Protein AF-A0A836P3R6-F1 (afdb_monomer)

Solvent-accessible surface area (backbone atoms only — not comparable to full-atom values): 9237 Å² total; per-residue (Å²): 129,71,65,69,57,52,53,52,53,51,51,50,54,54,51,53,57,54,53,62,74,71,56,96,73,58,71,66,57,51,50,52,52,52,49,52,54,50,52,51,53,52,52,53,51,48,37,54,50,40,65,70,27,71,60,44,49,52,49,54,59,50,56,73,76,44,75,75,57,73,67,40,57,53,40,52,69,70,26,78,85,38,62,73,52,42,49,52,32,48,53,54,45,30,53,51,27,46,52,51,26,52,52,42,52,58,49,48,57,71,73,42,57,72,70,59,32,54,50,52,56,50,53,52,54,53,47,50,54,50,48,57,59,62,28,53,61,88,53,47,65,73,36,66,71,68,34,52,51,53,27,49,50,36,50,32,34,52,37,30,42,50,25,55,57,57,68,74,106

InterPro domains:
  IPR009739 Lysozyme inhibitor LprI-like, N-terminal [PF07007] (85-166)

pLDDT: mean 90.0, std 14.26, range [51.44, 98.88]

Foldseek 3Di:
DPPVVVVVVVVVVVVVVVVVVVDPDDPVPVVVVVVVVVVVVVVVVLLVCLCPDPLVVVLVVLVPPFDFDPVLVVQCVPCPPVLVSNLVSLVVRQVVLLVLLVVLLVVCCVPDDPVVNVVSVVVVVVLVVVQQVSLQCPCSNVDDSVSVSSSSSSSSSSSRVNSVVSVVD

Structure (mmCIF, N/CA/C/O backbone):
data_AF-A0A836P3R6-F1
#
_entry.id   AF-A0A836P3R6-F1
#
loop_
_atom_site.group_PDB
_atom_site.id
_at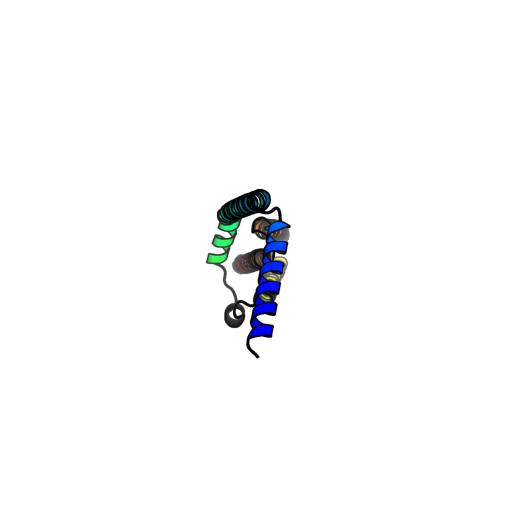om_site.type_symbol
_atom_site.label_atom_id
_atom_site.label_alt_id
_atom_site.label_comp_id
_atom_site.label_asym_id
_atom_site.label_entity_id
_atom_site.label_seq_id
_atom_site.pdbx_PDB_ins_code
_atom_site.Cartn_x
_atom_site.Cartn_y
_atom_site.Cartn_z
_atom_site.occupancy
_atom_site.B_iso_or_equiv
_atom_site.auth_seq_id
_atom_site.auth_comp_id
_atom_site.auth_asym_id
_atom_site.auth_atom_id
_atom_site.pdbx_PDB_model_num
ATOM 1 N N . MET A 1 1 ? 20.764 -22.823 -68.840 1.00 51.44 1 MET A N 1
ATOM 2 C CA . MET A 1 1 ? 20.201 -22.312 -67.565 1.00 51.44 1 MET A CA 1
ATOM 3 C C . MET A 1 1 ? 21.138 -21.372 -66.793 1.00 51.44 1 MET A C 1
ATOM 5 O O . MET A 1 1 ? 20.685 -20.808 -65.812 1.00 51.44 1 MET A O 1
ATOM 9 N N . SER A 1 2 ? 22.398 -21.162 -67.212 1.00 59.44 2 SER A N 1
ATOM 10 C CA . SER A 1 2 ? 23.389 -20.402 -66.422 1.00 59.44 2 SER A CA 1
ATOM 11 C C . SER A 1 2 ? 23.468 -18.895 -66.728 1.00 59.44 2 SER A C 1
ATOM 13 O O . SER A 1 2 ? 23.979 -18.141 -65.905 1.00 59.44 2 SER A O 1
ATOM 15 N N . GLU A 1 3 ? 22.994 -18.439 -67.891 1.00 52.34 3 GLU A N 1
ATOM 16 C CA . GLU A 1 3 ? 23.126 -17.029 -68.309 1.00 52.34 3 GLU A CA 1
ATOM 17 C C . GLU A 1 3 ? 22.025 -16.133 -67.720 1.00 52.34 3 GLU A C 1
ATOM 19 O O . GLU A 1 3 ? 22.311 -15.036 -67.250 1.00 52.34 3 GLU A O 1
ATOM 24 N N . ALA A 1 4 ? 20.787 -16.631 -67.624 1.00 54.81 4 ALA A N 1
ATOM 25 C CA . ALA A 1 4 ? 19.663 -15.884 -67.047 1.00 54.81 4 ALA A CA 1
ATOM 26 C C . ALA A 1 4 ? 19.839 -15.598 -65.541 1.00 54.81 4 ALA A C 1
ATOM 28 O O . ALA A 1 4 ? 19.433 -14.551 -65.046 1.00 54.81 4 ALA A 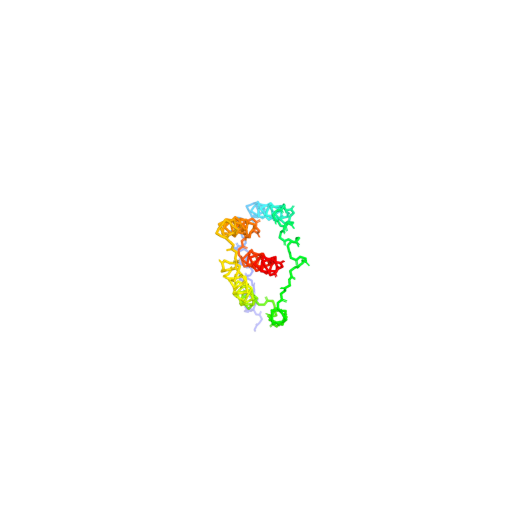O 1
ATOM 29 N N . THR A 1 5 ? 20.491 -16.500 -64.803 1.00 57.31 5 THR A N 1
ATOM 30 C CA . THR A 1 5 ? 20.782 -16.317 -63.372 1.00 57.31 5 THR A CA 1
ATOM 31 C C . THR A 1 5 ? 21.879 -15.281 -63.123 1.00 57.31 5 THR A C 1
ATOM 33 O O . THR A 1 5 ? 21.859 -14.597 -62.099 1.00 57.31 5 THR A O 1
ATOM 36 N N . ALA A 1 6 ? 22.824 -15.137 -64.058 1.00 61.12 6 ALA A N 1
ATOM 37 C CA . ALA A 1 6 ? 23.883 -14.135 -63.973 1.00 61.12 6 ALA A CA 1
ATOM 38 C C . ALA A 1 6 ? 23.345 -12.721 -64.252 1.00 61.12 6 ALA A C 1
ATOM 40 O O . ALA A 1 6 ? 23.726 -11.778 -63.558 1.00 61.12 6 ALA A O 1
ATOM 41 N N . ASP A 1 7 ? 22.418 -12.588 -65.205 1.00 64.69 7 ASP A N 1
ATOM 42 C CA . ASP A 1 7 ? 21.789 -11.311 -65.562 1.00 64.69 7 ASP A CA 1
ATOM 43 C C . ASP A 1 7 ? 20.892 -10.773 -64.432 1.00 64.69 7 ASP A C 1
ATOM 45 O O . ASP A 1 7 ? 21.013 -9.617 -64.025 1.00 64.69 7 ASP A O 1
ATOM 49 N N . ILE A 1 8 ? 20.100 -11.652 -63.803 1.00 62.56 8 ILE A N 1
ATOM 50 C CA . ILE A 1 8 ? 19.281 -11.303 -62.629 1.00 62.56 8 ILE A CA 1
ATOM 51 C C . ILE A 1 8 ? 20.166 -10.868 -61.450 1.00 62.56 8 ILE A C 1
ATOM 53 O O . ILE A 1 8 ? 19.899 -9.843 -60.827 1.00 62.56 8 ILE A O 1
ATOM 57 N N . SER A 1 9 ? 21.266 -11.581 -61.170 1.00 68.50 9 SER A N 1
ATOM 58 C CA . SER A 1 9 ? 22.187 -11.205 -60.082 1.00 68.50 9 SER A CA 1
ATOM 59 C C . SER A 1 9 ? 22.855 -9.847 -60.323 1.00 68.50 9 SER A C 1
ATOM 61 O O . SER A 1 9 ? 23.095 -9.092 -59.377 1.00 68.50 9 SER A O 1
ATOM 63 N N . ASN A 1 10 ? 23.150 -9.516 -61.580 1.00 70.50 10 ASN A N 1
ATOM 64 C CA . ASN A 1 10 ? 23.782 -8.252 -61.935 1.00 70.50 10 ASN A CA 1
ATOM 65 C C . ASN A 1 10 ? 22.779 -7.085 -61.900 1.00 70.50 10 ASN A C 1
ATOM 67 O O . ASN A 1 10 ? 23.119 -5.997 -61.433 1.00 70.50 10 ASN A O 1
ATOM 71 N N . GLN A 1 11 ? 21.526 -7.319 -62.307 1.00 70.00 11 GLN A N 1
ATOM 72 C CA . GLN A 1 11 ? 20.435 -6.354 -62.143 1.00 70.00 11 GLN A CA 1
ATOM 73 C C . GLN A 1 11 ? 20.124 -6.077 -60.671 1.00 70.00 11 GLN A C 1
ATOM 75 O O . GLN A 1 11 ? 20.011 -4.908 -60.303 1.00 70.00 11 GLN A O 1
ATOM 80 N N . SER A 1 12 ? 20.069 -7.104 -59.816 1.00 62.38 12 SER A N 1
ATOM 81 C CA . SER A 1 12 ? 19.864 -6.928 -58.371 1.00 62.38 12 SER A CA 1
ATOM 82 C C . SER A 1 12 ? 20.971 -6.087 -57.735 1.00 62.38 12 SER A C 1
ATOM 84 O O . SER A 1 12 ? 20.669 -5.106 -57.065 1.00 62.38 12 SER A O 1
ATOM 86 N N . ARG A 1 13 ? 22.249 -6.361 -58.040 1.00 68.69 13 ARG A N 1
ATOM 87 C CA . ARG A 1 13 ? 23.370 -5.545 -57.528 1.00 68.69 13 ARG A CA 1
ATOM 88 C C . ARG A 1 13 ? 23.350 -4.107 -58.036 1.00 68.69 13 ARG A C 1
ATOM 90 O O . ARG A 1 13 ? 23.813 -3.198 -57.351 1.00 68.69 13 ARG A O 1
ATOM 97 N N . LYS A 1 14 ? 22.864 -3.886 -59.259 1.00 71.81 14 LYS A N 1
ATOM 98 C CA . LYS A 1 14 ? 22.744 -2.546 -59.844 1.00 71.81 14 LYS A CA 1
ATOM 99 C C . LYS A 1 14 ? 21.605 -1.754 -59.196 1.00 71.81 14 LYS A C 1
ATOM 101 O O . LYS A 1 14 ? 21.766 -0.557 -58.981 1.00 71.81 14 LYS A O 1
ATOM 106 N N . LEU A 1 15 ? 20.508 -2.430 -58.850 1.00 55.72 15 LEU A N 1
ATOM 107 C CA . LEU A 1 15 ? 19.398 -1.870 -58.080 1.00 55.72 15 LEU A CA 1
ATOM 108 C C . LEU A 1 15 ? 19.830 -1.537 -56.645 1.00 55.72 15 LEU A C 1
ATOM 110 O O . LEU A 1 15 ? 19.654 -0.396 -56.234 1.00 55.72 15 LEU A O 1
ATOM 114 N N . GLU A 1 16 ? 20.494 -2.451 -55.935 1.00 57.09 16 GLU A N 1
ATOM 115 C CA . GLU A 1 16 ? 21.027 -2.210 -54.579 1.00 57.09 16 GLU A CA 1
ATOM 116 C C . GLU A 1 16 ? 21.970 -0.995 -54.545 1.00 57.09 16 GLU A C 1
ATOM 118 O O . GLU A 1 16 ? 21.754 -0.058 -53.781 1.00 57.09 16 GLU A O 1
ATOM 123 N N . ARG A 1 17 ? 22.926 -0.915 -55.483 1.00 60.88 17 ARG A N 1
ATOM 124 C CA . ARG A 1 17 ? 23.841 0.239 -55.597 1.00 60.88 17 ARG A CA 1
ATOM 125 C C . ARG A 1 17 ? 23.143 1.561 -55.920 1.00 60.88 17 ARG A C 1
ATOM 127 O O . ARG A 1 17 ? 23.665 2.618 -55.577 1.00 60.88 17 ARG A O 1
ATOM 134 N N . SER A 1 18 ? 22.002 1.524 -56.608 1.00 59.59 18 SER A N 1
ATOM 135 C CA . SER A 1 18 ? 21.218 2.729 -56.911 1.00 59.59 18 SER A CA 1
ATOM 136 C C . SER A 1 18 ? 20.380 3.208 -55.724 1.00 59.59 18 SER A C 1
ATOM 138 O O . SER A 1 18 ? 20.139 4.406 -55.602 1.00 59.59 18 SER A O 1
ATOM 140 N N . VAL A 1 19 ? 19.988 2.290 -54.835 1.00 58.22 19 VAL A N 1
ATOM 141 C CA . VAL A 1 19 ? 19.270 2.597 -53.593 1.00 58.22 19 VAL A CA 1
ATOM 142 C C . VAL A 1 19 ? 20.230 3.202 -52.566 1.00 58.22 19 VAL A C 1
ATOM 144 O O . VAL A 1 19 ? 19.916 4.245 -52.001 1.00 58.22 19 VAL A O 1
ATOM 147 N N . ASP A 1 20 ? 21.435 2.644 -52.413 1.00 55.31 20 ASP A N 1
ATOM 148 C CA . ASP A 1 20 ? 22.454 3.167 -51.486 1.00 55.31 20 ASP A CA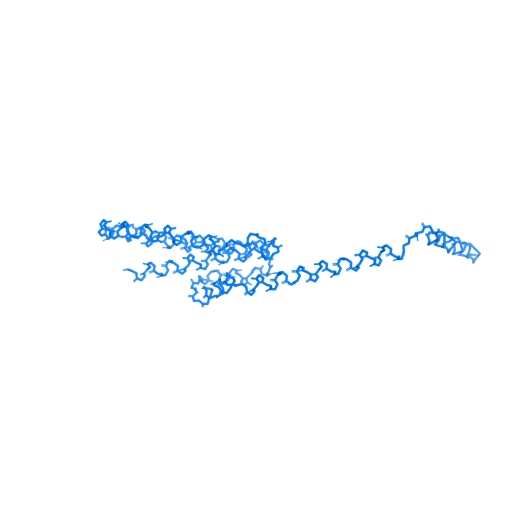 1
ATOM 149 C C . ASP A 1 20 ? 22.948 4.575 -51.865 1.00 55.31 20 ASP A C 1
ATOM 151 O O . ASP A 1 20 ? 23.236 5.398 -50.999 1.00 55.31 20 ASP A O 1
ATOM 155 N N . ALA A 1 21 ? 23.002 4.894 -53.162 1.00 55.78 21 ALA A N 1
ATOM 156 C CA . ALA A 1 21 ? 23.409 6.214 -53.649 1.00 55.78 21 ALA A CA 1
ATOM 157 C C . ALA A 1 21 ? 22.333 7.307 -53.469 1.00 55.78 21 ALA A C 1
ATOM 159 O O . ALA A 1 21 ? 22.644 8.492 -53.589 1.00 55.78 21 ALA A O 1
ATOM 160 N N . ALA A 1 22 ? 21.078 6.931 -53.193 1.00 55.97 22 ALA A N 1
ATOM 161 C CA . ALA A 1 22 ? 19.947 7.851 -53.039 1.00 55.97 22 ALA A CA 1
ATOM 162 C C . ALA A 1 22 ? 19.614 8.183 -51.570 1.00 55.97 22 ALA A C 1
ATOM 164 O O . ALA A 1 22 ? 18.701 8.969 -51.312 1.00 55.97 22 ALA A O 1
ATOM 165 N N . VAL A 1 23 ? 20.340 7.603 -50.608 1.00 53.28 23 VAL A N 1
ATOM 166 C CA . VAL A 1 23 ? 20.083 7.745 -49.170 1.00 53.28 23 VAL A CA 1
ATOM 167 C C . VAL A 1 23 ? 21.162 8.640 -48.538 1.00 53.28 23 VAL A C 1
ATOM 169 O O . VAL A 1 23 ? 22.257 8.169 -48.238 1.00 53.28 23 VAL A O 1
ATOM 172 N N . PRO A 1 24 ? 20.900 9.940 -48.300 1.00 57.94 24 PRO A N 1
ATOM 173 C CA . PRO A 1 24 ? 21.825 10.780 -47.547 1.00 57.94 24 PRO A CA 1
ATOM 174 C C . PRO A 1 24 ? 21.666 10.474 -46.051 1.00 57.94 24 PRO A C 1
ATOM 176 O O . PRO A 1 24 ? 20.811 11.062 -45.393 1.00 57.94 24 PRO A O 1
ATOM 179 N N . GLN A 1 25 ? 22.412 9.506 -45.508 1.00 60.50 25 GLN A N 1
ATOM 180 C CA . GLN A 1 25 ? 22.264 9.078 -44.105 1.00 60.50 25 GLN A CA 1
ATOM 181 C C . GLN A 1 25 ? 23.592 8.631 -43.480 1.00 60.50 25 GLN A C 1
ATOM 183 O O . GLN A 1 25 ? 23.895 7.442 -43.438 1.00 60.50 25 GLN A O 1
ATOM 188 N N . THR A 1 26 ? 24.353 9.565 -42.915 1.00 53.66 26 THR A N 1
ATOM 189 C CA . THR A 1 26 ? 25.390 9.233 -41.919 1.00 53.66 26 THR A CA 1
ATOM 190 C C . THR A 1 26 ? 25.385 10.246 -40.775 1.00 53.66 26 THR A C 1
ATOM 192 O O . THR A 1 26 ? 25.116 9.864 -39.642 1.00 53.66 26 THR A O 1
ATOM 195 N N . GLU A 1 27 ? 25.508 11.546 -41.051 1.00 54.34 27 GLU A N 1
ATOM 196 C CA . GLU A 1 27 ? 25.585 12.571 -39.989 1.00 54.34 27 GLU A CA 1
ATOM 197 C C . GLU A 1 27 ? 24.269 12.763 -39.207 1.00 54.34 27 GLU A C 1
ATOM 199 O O . GLU A 1 27 ? 24.271 12.829 -37.977 1.00 54.34 27 GLU A O 1
ATOM 204 N N . ASN A 1 28 ? 23.121 12.789 -39.898 1.00 62.41 28 ASN A N 1
ATOM 205 C CA . ASN A 1 28 ? 21.812 12.962 -39.249 1.00 62.41 28 ASN A CA 1
ATOM 206 C C . ASN A 1 28 ? 21.422 11.751 -38.388 1.00 62.41 28 ASN A C 1
ATOM 208 O O . ASN A 1 28 ? 20.836 11.910 -37.320 1.00 62.41 28 ASN A O 1
ATOM 212 N N . ASN A 1 29 ? 21.761 10.539 -38.830 1.00 62.06 29 ASN A N 1
ATOM 213 C CA . ASN A 1 29 ? 21.378 9.311 -38.138 1.00 62.06 29 ASN A CA 1
ATOM 214 C C . ASN A 1 29 ? 22.271 9.057 -36.906 1.00 62.06 29 ASN A C 1
ATOM 216 O O . ASN A 1 29 ? 21.788 8.621 -35.859 1.00 62.06 29 ASN A O 1
ATOM 220 N N . GLU A 1 30 ? 23.561 9.409 -36.987 1.00 75.88 30 GLU A N 1
ATOM 221 C CA . GLU A 1 30 ? 24.470 9.414 -35.834 1.00 75.88 30 GLU A CA 1
ATOM 222 C C . GLU A 1 30 ? 24.063 10.458 -34.790 1.00 75.88 30 GLU A C 1
ATOM 224 O O . GLU A 1 30 ? 24.006 10.138 -33.602 1.00 75.88 30 GLU A O 1
ATOM 229 N N . SER A 1 31 ? 23.702 11.674 -35.217 1.00 77.12 31 SER A N 1
ATOM 230 C CA . SER A 1 31 ? 23.210 12.731 -34.323 1.00 77.12 31 SER A CA 1
ATOM 231 C C . SER A 1 31 ? 21.925 12.322 -33.591 1.00 77.12 31 SER A C 1
ATOM 233 O O . SER A 1 31 ? 21.854 12.438 -32.366 1.00 77.12 31 SER A O 1
ATOM 235 N N . ILE A 1 32 ? 20.950 11.746 -34.305 1.00 82.88 32 ILE A N 1
ATOM 236 C CA . ILE A 1 32 ? 19.711 11.218 -33.708 1.00 82.88 32 ILE A CA 1
ATOM 237 C C . ILE A 1 32 ? 20.020 10.098 -32.708 1.00 82.88 32 ILE A C 1
ATOM 239 O O . ILE A 1 32 ? 19.485 10.089 -31.601 1.00 82.88 32 ILE A O 1
ATOM 243 N N . THR A 1 33 ? 20.923 9.179 -33.056 1.00 89.94 33 THR A N 1
ATOM 244 C CA . THR A 1 33 ? 21.314 8.074 -32.169 1.00 89.94 33 THR A CA 1
ATOM 245 C C . THR A 1 33 ? 22.015 8.581 -30.903 1.00 89.94 33 THR A C 1
ATOM 247 O O . THR A 1 33 ? 21.806 8.045 -29.812 1.00 89.94 33 THR A O 1
ATOM 250 N N . LEU A 1 34 ? 22.857 9.611 -31.015 1.00 92.38 34 LEU A N 1
ATOM 251 C CA . LEU A 1 34 ? 23.525 10.236 -29.870 1.00 92.38 34 LEU A CA 1
ATOM 252 C C . LEU A 1 34 ? 22.523 10.915 -28.934 1.00 92.38 34 LEU A C 1
ATOM 254 O O . LEU A 1 34 ? 22.637 10.765 -27.715 1.00 92.38 34 LEU A O 1
ATOM 258 N N . GLU A 1 35 ? 21.531 11.599 -29.496 1.00 91.44 35 GLU A N 1
ATOM 259 C CA . GLU A 1 35 ? 20.479 12.262 -28.730 1.00 91.44 35 GLU A CA 1
ATOM 260 C C . GLU A 1 35 ? 19.564 11.257 -28.024 1.00 91.44 35 GLU A C 1
ATOM 262 O O . GLU A 1 35 ? 19.321 11.377 -26.826 1.00 91.44 35 GLU A O 1
ATOM 267 N N . GLN A 1 36 ? 19.149 10.188 -28.707 1.00 94.06 36 GLN A N 1
ATOM 268 C CA . GLN A 1 36 ? 18.395 9.092 -28.088 1.00 94.06 36 GLN A CA 1
ATOM 269 C C . GLN A 1 36 ? 19.155 8.470 -26.913 1.00 94.06 36 GLN A C 1
ATOM 271 O O . GLN A 1 36 ? 18.591 8.261 -25.840 1.00 94.06 36 GLN A O 1
ATOM 276 N N . LYS A 1 37 ? 20.462 8.228 -27.076 1.00 94.81 37 LYS A N 1
ATOM 277 C CA . LYS A 1 37 ? 21.318 7.733 -25.989 1.00 94.81 37 LYS A CA 1
ATOM 278 C C . LYS A 1 37 ? 21.416 8.726 -24.830 1.00 94.81 37 LYS A C 1
ATOM 280 O O . LYS A 1 37 ? 21.563 8.301 -23.688 1.00 94.81 37 LYS A O 1
ATOM 285 N N . ARG A 1 38 ? 21.400 10.034 -25.105 1.00 95.94 38 ARG A N 1
ATOM 286 C CA . ARG A 1 38 ? 21.406 11.080 -24.073 1.00 95.94 38 ARG A CA 1
ATOM 287 C C . ARG A 1 38 ? 20.105 11.055 -23.275 1.00 95.94 38 ARG A C 1
ATOM 289 O O . ARG A 1 38 ? 20.178 11.008 -22.053 1.00 95.94 38 ARG A O 1
ATOM 296 N N . ILE A 1 39 ? 18.966 11.013 -23.961 1.00 94.25 39 ILE A N 1
ATOM 297 C CA . ILE A 1 39 ? 17.635 10.938 -23.346 1.00 94.25 39 ILE A CA 1
ATOM 298 C C . ILE A 1 39 ? 17.504 9.677 -22.489 1.00 94.25 39 ILE A C 1
ATOM 300 O O . ILE A 1 39 ? 17.064 9.774 -21.351 1.00 94.25 39 ILE A O 1
ATOM 304 N N . ALA A 1 40 ? 17.945 8.518 -22.988 1.00 92.56 40 ALA A N 1
ATOM 305 C CA . ALA A 1 40 ? 17.911 7.273 -22.220 1.00 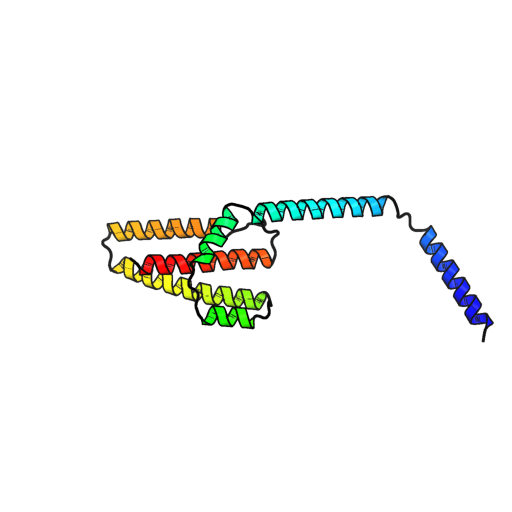92.56 40 ALA A CA 1
ATOM 306 C C . ALA A 1 40 ? 18.696 7.392 -20.901 1.00 92.56 40 ALA A C 1
ATOM 308 O O . ALA A 1 40 ? 18.165 7.090 -19.840 1.00 92.56 40 ALA A O 1
ATOM 309 N N . ARG A 1 41 ? 19.924 7.935 -20.940 1.00 95.50 41 ARG A N 1
ATOM 310 C CA . ARG A 1 41 ? 20.723 8.157 -19.719 1.00 95.50 41 ARG A CA 1
ATOM 311 C C . ARG A 1 41 ? 20.071 9.137 -18.747 1.00 95.50 41 ARG A C 1
ATOM 313 O O . ARG A 1 41 ? 20.207 8.976 -17.541 1.00 95.50 41 ARG A O 1
ATOM 320 N N . GLU A 1 42 ? 19.426 10.177 -19.264 1.00 95.06 42 GLU A N 1
ATOM 321 C CA . GLU A 1 42 ? 18.718 11.161 -18.442 1.00 95.06 42 GLU A CA 1
ATOM 322 C C . GLU A 1 42 ? 17.500 10.527 -17.758 1.00 95.06 42 GLU A C 1
ATOM 324 O O . GLU A 1 42 ? 17.306 10.714 -16.560 1.00 95.06 42 GLU A O 1
ATOM 329 N N . GLN A 1 43 ? 16.736 9.706 -18.482 1.00 90.81 43 GLN A N 1
ATOM 330 C CA . GLN A 1 43 ? 15.630 8.929 -17.918 1.00 90.81 43 GLN A CA 1
ATOM 331 C C . GLN A 1 43 ? 16.111 7.944 -16.846 1.00 90.81 43 GLN A C 1
ATOM 333 O O . GLN A 1 43 ? 15.521 7.907 -15.769 1.00 90.81 43 GLN A O 1
ATOM 338 N N . ASP A 1 44 ? 17.208 7.220 -17.091 1.00 91.56 44 ASP A N 1
ATOM 339 C CA . ASP A 1 44 ? 17.802 6.307 -16.105 1.00 91.56 44 ASP A CA 1
ATOM 340 C C . ASP A 1 44 ? 18.202 7.051 -14.819 1.00 91.56 44 ASP A C 1
ATOM 342 O O . ASP A 1 44 ? 17.931 6.590 -13.712 1.00 91.56 44 ASP A O 1
ATOM 346 N N . GLN A 1 45 ? 18.812 8.235 -14.946 1.00 95.12 45 GLN A N 1
ATOM 347 C CA . GLN A 1 45 ? 19.194 9.059 -13.794 1.00 95.12 45 GLN A CA 1
ATOM 348 C C . GLN A 1 45 ? 17.985 9.566 -13.005 1.00 95.12 45 GLN A C 1
ATOM 350 O O . GLN A 1 45 ? 18.031 9.585 -11.775 1.00 95.12 45 GLN A O 1
ATOM 355 N N . LEU A 1 46 ? 16.920 9.985 -13.691 1.00 92.62 46 LEU A N 1
ATOM 356 C CA . LEU A 1 46 ? 15.686 10.436 -13.048 1.00 92.62 46 LEU A CA 1
ATOM 357 C C . LEU A 1 46 ? 14.995 9.294 -12.299 1.00 92.62 46 LEU A C 1
ATOM 359 O O . LEU A 1 46 ? 14.570 9.486 -11.160 1.00 92.62 46 LEU A O 1
ATOM 363 N N . LEU A 1 47 ? 14.933 8.105 -12.902 1.00 92.44 47 LEU A N 1
ATOM 364 C CA . LEU A 1 47 ? 14.367 6.926 -12.255 1.00 92.44 47 LEU A CA 1
ATOM 365 C C . LEU A 1 47 ? 15.178 6.532 -11.017 1.00 92.44 47 LEU A C 1
ATOM 367 O O . LEU A 1 47 ? 14.601 6.316 -9.956 1.00 92.44 47 LEU A O 1
ATOM 371 N N . GLU A 1 48 ? 16.508 6.507 -11.112 1.00 94.31 48 GLU A N 1
ATOM 372 C CA . GLU A 1 48 ? 17.375 6.201 -9.969 1.00 94.31 48 GLU A CA 1
ATOM 373 C C . GLU A 1 48 ? 17.178 7.208 -8.825 1.00 94.31 48 GLU A C 1
ATOM 375 O O . GLU A 1 48 ? 17.097 6.830 -7.657 1.00 94.31 48 GLU A O 1
ATOM 380 N N . GLN A 1 49 ? 17.038 8.499 -9.133 1.00 95.06 49 GLN A N 1
ATOM 381 C CA . GLN A 1 49 ? 16.720 9.513 -8.122 1.00 95.06 49 GLN A CA 1
ATOM 382 C C . GLN A 1 49 ? 15.356 9.265 -7.467 1.00 95.06 49 GLN A C 1
ATOM 384 O O . GLN A 1 49 ? 15.231 9.407 -6.250 1.00 95.06 49 GLN A O 1
ATOM 389 N N . ALA A 1 50 ? 14.344 8.873 -8.245 1.00 93.88 50 ALA A N 1
ATOM 390 C CA . ALA A 1 50 ? 13.018 8.565 -7.722 1.00 93.88 50 ALA A CA 1
ATOM 391 C C . ALA A 1 50 ? 13.025 7.319 -6.824 1.00 93.88 50 ALA A C 1
ATOM 393 O O . ALA A 1 50 ? 12.443 7.353 -5.737 1.00 93.88 50 ALA A O 1
ATOM 394 N N . LEU A 1 51 ? 13.730 6.256 -7.223 1.00 94.06 51 LEU A N 1
ATOM 395 C CA . LEU A 1 51 ? 13.891 5.025 -6.439 1.00 94.06 51 LEU A CA 1
ATOM 396 C C . LEU A 1 51 ? 14.618 5.263 -5.107 1.00 94.06 51 LEU A C 1
ATOM 398 O O . LEU A 1 51 ? 14.314 4.601 -4.118 1.00 94.06 51 LEU A O 1
ATOM 402 N N . ASN A 1 52 ? 15.521 6.244 -5.060 1.00 95.81 52 ASN A N 1
ATOM 403 C CA . ASN A 1 52 ? 16.248 6.644 -3.852 1.00 95.81 52 ASN A CA 1
ATOM 404 C C . ASN A 1 52 ? 15.574 7.794 -3.074 1.00 95.81 52 ASN A C 1
ATOM 406 O O . ASN A 1 52 ? 16.187 8.372 -2.176 1.00 95.81 52 ASN A O 1
ATOM 410 N N . SER A 1 53 ? 14.338 8.166 -3.418 1.00 95.88 53 SER A N 1
ATOM 411 C CA . SER A 1 53 ? 13.617 9.245 -2.737 1.00 95.88 53 SER A CA 1
ATOM 412 C C . SER A 1 53 ? 13.117 8.836 -1.347 1.00 95.88 53 SER A C 1
ATOM 414 O O . SER A 1 53 ? 12.801 7.671 -1.097 1.00 95.88 53 SER A O 1
ATOM 416 N N . ASP A 1 54 ? 12.924 9.824 -0.467 1.00 96.88 54 ASP A N 1
ATOM 417 C CA . ASP A 1 54 ? 12.301 9.622 0.850 1.00 96.88 54 ASP A CA 1
ATOM 418 C C . ASP A 1 54 ? 10.928 8.937 0.741 1.00 96.88 54 ASP A C 1
ATOM 420 O O . ASP A 1 54 ? 10.557 8.129 1.591 1.00 96.88 54 ASP A O 1
ATOM 424 N N . GLN A 1 55 ? 10.173 9.238 -0.322 1.00 96.12 55 GLN A N 1
ATOM 425 C CA . GLN A 1 55 ? 8.874 8.625 -0.587 1.00 96.12 55 GLN A CA 1
ATOM 426 C C . GLN A 1 55 ? 9.013 7.112 -0.807 1.00 96.12 55 GLN A C 1
ATOM 428 O O . GLN A 1 55 ? 8.298 6.339 -0.169 1.00 96.12 55 GLN A O 1
ATOM 433 N N . GLN A 1 56 ? 9.951 6.677 -1.655 1.00 96.00 56 GLN A N 1
ATOM 434 C CA . GLN A 1 56 ? 10.195 5.250 -1.901 1.00 96.00 56 GLN A CA 1
ATOM 435 C C . GLN A 1 56 ? 10.797 4.547 -0.685 1.00 96.00 56 GLN A C 1
ATOM 437 O O . GLN A 1 56 ? 10.403 3.425 -0.364 1.00 96.00 56 GLN A O 1
ATOM 442 N N . GLN A 1 57 ? 11.665 5.224 0.069 1.00 96.56 57 GLN A N 1
ATOM 443 C CA . GLN A 1 57 ? 12.159 4.689 1.335 1.00 96.56 57 GLN A CA 1
ATOM 444 C C . GLN A 1 57 ? 11.009 4.429 2.322 1.00 96.56 57 GLN A C 1
ATOM 446 O O . GLN A 1 57 ? 10.928 3.343 2.896 1.00 96.56 57 GLN A O 1
ATOM 451 N N . GLN A 1 58 ? 10.082 5.378 2.479 1.00 96.94 58 GLN A N 1
ATOM 452 C CA . GLN A 1 58 ? 8.913 5.212 3.348 1.00 96.94 58 GLN A CA 1
ATOM 453 C C . GLN A 1 58 ? 7.996 4.071 2.889 1.00 96.94 58 GLN A C 1
ATOM 455 O O . GLN A 1 58 ? 7.504 3.316 3.730 1.00 96.94 58 GLN A O 1
ATOM 460 N N . ARG A 1 59 ? 7.787 3.905 1.575 1.00 97.31 59 ARG A N 1
ATOM 461 C CA . ARG A 1 59 ? 7.043 2.760 1.014 1.00 97.31 59 ARG A CA 1
ATOM 462 C C . ARG A 1 59 ? 7.719 1.430 1.349 1.00 97.31 59 ARG A C 1
ATOM 464 O O . ARG A 1 59 ? 7.056 0.502 1.814 1.00 97.31 59 ARG A O 1
ATOM 471 N N . GLY A 1 60 ? 9.039 1.356 1.183 1.00 96.19 60 GLY A N 1
ATOM 472 C CA . GLY A 1 60 ? 9.829 0.174 1.521 1.00 96.19 60 GLY A CA 1
ATOM 473 C C . GLY A 1 60 ? 9.805 -0.151 3.016 1.00 96.19 60 GLY A C 1
ATOM 474 O O . GLY A 1 60 ? 9.663 -1.313 3.394 1.00 96.19 60 GLY A O 1
ATOM 475 N N . ASP A 1 61 ? 9.895 0.858 3.882 1.00 95.50 61 ASP A N 1
ATOM 476 C CA . ASP A 1 61 ? 9.799 0.680 5.334 1.00 95.50 61 ASP A CA 1
ATOM 477 C C . ASP A 1 61 ? 8.412 0.192 5.758 1.00 95.50 61 ASP A C 1
ATOM 479 O O . ASP A 1 61 ? 8.301 -0.733 6.565 1.00 95.50 61 ASP A O 1
ATOM 483 N N . LEU A 1 62 ? 7.355 0.741 5.158 1.00 95.12 62 LEU A N 1
ATOM 484 C CA . LEU A 1 62 ? 5.988 0.276 5.359 1.00 95.12 62 LEU A CA 1
ATOM 485 C C . LEU A 1 62 ? 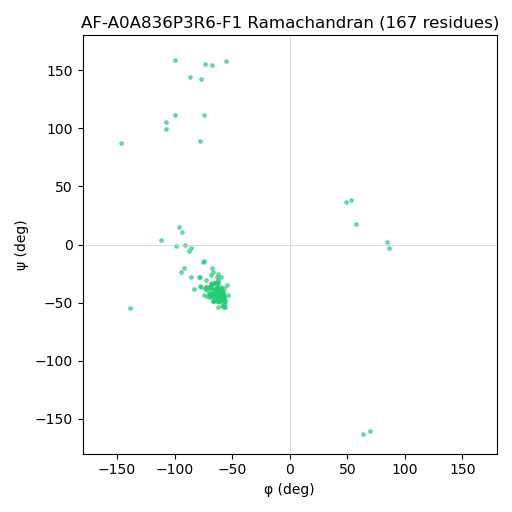5.831 -1.204 4.971 1.00 95.12 62 LEU A C 1
ATOM 487 O O . LEU A 1 62 ? 5.218 -1.966 5.716 1.00 95.12 62 LEU A O 1
ATOM 491 N N . ALA A 1 63 ? 6.418 -1.629 3.851 1.00 95.50 63 ALA A N 1
ATOM 492 C CA . ALA A 1 63 ? 6.312 -2.997 3.341 1.00 95.50 63 ALA A CA 1
ATOM 493 C C . ALA A 1 63 ? 7.000 -4.067 4.219 1.00 95.50 63 ALA A C 1
ATOM 495 O O . ALA A 1 63 ? 6.659 -5.245 4.117 1.00 95.50 63 ALA A O 1
ATOM 496 N N . LYS A 1 64 ? 7.946 -3.702 5.096 1.00 93.69 64 LYS A N 1
ATOM 497 C CA . LYS A 1 64 ? 8.693 -4.673 5.928 1.00 93.69 64 LYS A CA 1
ATOM 498 C C . LYS A 1 64 ? 7.836 -5.357 6.993 1.00 93.69 64 LYS A C 1
ATOM 500 O O . LYS A 1 64 ? 8.053 -6.527 7.294 1.00 93.69 64 LYS A O 1
ATOM 505 N N . ASP A 1 65 ? 6.868 -4.633 7.551 1.00 85.62 65 ASP A N 1
ATOM 506 C CA . ASP A 1 65 ? 6.130 -5.060 8.747 1.00 85.62 65 ASP A CA 1
ATOM 507 C C . ASP A 1 65 ? 4.657 -5.400 8.476 1.00 85.62 65 ASP A C 1
ATOM 509 O O . ASP A 1 65 ? 3.897 -5.670 9.414 1.00 85.62 65 ASP A O 1
ATOM 513 N N . VAL A 1 66 ? 4.215 -5.354 7.218 1.00 94.31 66 VAL A N 1
ATOM 514 C CA . VAL A 1 66 ? 2.814 -5.617 6.870 1.00 94.31 66 VAL A CA 1
ATOM 515 C C . VAL A 1 66 ? 2.494 -7.101 6.890 1.00 94.31 66 VAL A C 1
ATOM 517 O O . VAL A 1 66 ? 3.270 -7.959 6.474 1.00 94.31 66 VAL A O 1
ATOM 520 N N . LYS A 1 67 ? 1.288 -7.406 7.365 1.00 92.81 67 LYS A N 1
ATOM 521 C CA . LYS A 1 67 ? 0.752 -8.764 7.398 1.00 92.81 67 LYS A CA 1
ATOM 522 C C . LYS A 1 67 ? -0.332 -8.884 6.346 1.00 92.81 67 LYS A C 1
ATOM 524 O O . LYS A 1 67 ? -1.438 -8.371 6.522 1.00 92.81 67 LYS A O 1
ATOM 529 N N . LEU A 1 68 ? -0.000 -9.564 5.260 1.00 97.56 68 LEU A N 1
ATOM 530 C CA . LEU A 1 68 ? -0.933 -9.876 4.185 1.00 97.56 68 LEU A CA 1
ATOM 531 C C . LEU A 1 68 ? -1.446 -11.309 4.329 1.00 97.56 68 LEU A C 1
ATOM 533 O O . LEU A 1 68 ? -0.853 -12.138 5.028 1.00 97.56 68 LEU A O 1
ATOM 537 N N . SER A 1 69 ? -2.589 -11.592 3.719 1.00 97.94 69 SER A N 1
ATOM 538 C CA . SER A 1 69 ? -3.234 -12.895 3.818 1.00 97.94 69 SER A CA 1
ATOM 539 C C . SER A 1 69 ? -2.422 -13.996 3.122 1.00 97.94 69 SER A C 1
ATOM 541 O O . SER A 1 69 ? -1.687 -13.770 2.159 1.00 97.94 69 SER A O 1
ATOM 543 N N . ALA A 1 70 ? -2.601 -15.241 3.572 1.00 98.00 70 ALA A N 1
ATOM 544 C CA . ALA A 1 70 ? -2.030 -16.3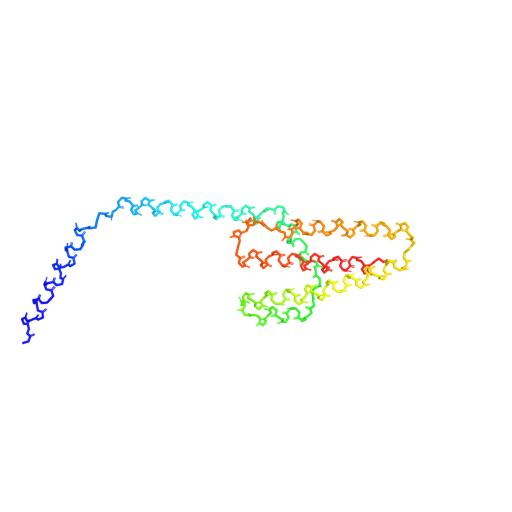96 2.879 1.00 98.00 70 ALA A CA 1
ATOM 545 C C . ALA A 1 70 ? -2.601 -16.555 1.454 1.00 98.00 70 ALA A C 1
ATOM 547 O O . ALA A 1 70 ? -1.890 -16.991 0.549 1.00 98.00 70 ALA A O 1
ATOM 548 N N . SER A 1 71 ? -3.866 -16.170 1.240 1.00 97.81 71 SER A N 1
ATOM 549 C CA . SER A 1 71 ? -4.497 -16.149 -0.084 1.00 97.81 71 SER A CA 1
ATOM 550 C C . SER A 1 71 ? -3.819 -15.168 -1.035 1.00 97.81 71 SER A C 1
ATOM 552 O O . SER A 1 71 ? -3.613 -15.514 -2.194 1.00 97.81 71 SER A O 1
ATOM 554 N N . TYR A 1 72 ? -3.406 -13.994 -0.551 1.00 98.38 72 TYR A N 1
ATOM 555 C CA . TYR A 1 72 ? -2.646 -13.037 -1.350 1.00 98.38 72 TYR A CA 1
ATOM 556 C C . TYR A 1 72 ? -1.296 -13.611 -1.783 1.00 98.38 72 TYR A C 1
ATOM 558 O O . TYR A 1 72 ? -0.985 -13.620 -2.973 1.00 98.38 72 TYR A O 1
ATOM 566 N N . ALA A 1 73 ? -0.534 -14.188 -0.847 1.00 97.69 73 ALA A N 1
ATOM 567 C CA . ALA A 1 73 ? 0.750 -14.814 -1.166 1.00 97.69 73 ALA A CA 1
ATOM 568 C C . ALA A 1 73 ? 0.607 -15.932 -2.218 1.00 97.69 73 ALA A C 1
ATOM 570 O O . ALA A 1 73 ? 1.427 -16.048 -3.130 1.00 97.69 73 ALA A O 1
ATOM 571 N N . GLN A 1 74 ? -0.457 -16.735 -2.125 1.00 98.25 74 GLN A N 1
ATOM 572 C CA . GLN A 1 74 ? -0.749 -17.776 -3.108 1.00 98.25 74 GLN A CA 1
ATOM 573 C C . GLN A 1 74 ? -1.170 -17.202 -4.469 1.00 98.25 74 GLN A C 1
ATOM 575 O O . GLN A 1 74 ? -0.786 -17.759 -5.497 1.00 98.25 74 GLN A O 1
ATOM 580 N N . CYS A 1 75 ? -1.929 -16.104 -4.483 1.00 98.44 75 CYS A N 1
ATOM 581 C CA . CYS A 1 75 ? -2.328 -15.402 -5.702 1.00 98.44 75 CYS A CA 1
ATOM 582 C C . CYS A 1 75 ? -1.101 -14.872 -6.450 1.00 98.44 75 CYS A C 1
ATOM 584 O O . CYS A 1 75 ? -0.883 -15.249 -7.598 1.00 98.44 75 CYS A O 1
ATOM 586 N N . VAL A 1 76 ? -0.241 -14.105 -5.769 1.00 98.06 76 VAL A N 1
ATOM 587 C CA . VAL A 1 76 ? 0.991 -13.546 -6.351 1.00 98.06 76 VAL A CA 1
ATOM 588 C C . VAL A 1 76 ? 1.902 -14.652 -6.880 1.00 98.06 76 VAL A C 1
ATOM 590 O O . VAL A 1 76 ? 2.415 -14.552 -7.991 1.00 98.06 76 VAL A O 1
ATOM 593 N N . LYS A 1 77 ? 2.059 -15.750 -6.127 1.00 97.94 77 LYS A N 1
ATOM 594 C CA . LYS A 1 77 ? 2.848 -16.910 -6.565 1.00 97.94 77 LYS A CA 1
ATOM 595 C C . LYS A 1 77 ? 2.316 -17.538 -7.859 1.00 97.94 77 LYS A C 1
ATOM 597 O O . LYS A 1 77 ? 3.114 -18.003 -8.661 1.00 97.94 77 LYS A O 1
ATOM 602 N N . ASN A 1 78 ? 0.998 -17.575 -8.039 1.00 98.00 78 ASN A N 1
ATOM 603 C CA . ASN A 1 78 ? 0.346 -18.169 -9.210 1.00 98.00 78 ASN A CA 1
ATOM 604 C C . ASN A 1 78 ? 0.177 -17.185 -10.374 1.00 98.00 78 ASN A C 1
ATOM 606 O O . ASN A 1 78 ? -0.316 -17.578 -11.428 1.00 98.00 78 ASN A O 1
ATOM 610 N N . ALA A 1 79 ? 0.523 -15.913 -10.182 1.00 97.31 79 ALA A N 1
ATOM 611 C CA . ALA A 1 79 ? 0.326 -14.889 -11.195 1.00 97.31 79 ALA A CA 1
ATOM 612 C C . ALA A 1 79 ? 1.338 -14.983 -12.347 1.00 97.31 79 ALA A C 1
ATOM 614 O O . ALA A 1 79 ? 1.130 -14.332 -13.364 1.00 97.31 79 ALA A O 1
ATOM 615 N N . ASP A 1 80 ? 2.433 -15.741 -12.196 1.00 94.62 80 ASP A N 1
ATOM 616 C CA . ASP A 1 80 ? 3.482 -15.922 -13.216 1.00 94.62 80 ASP A CA 1
ATOM 617 C C . ASP A 1 80 ? 3.988 -14.596 -13.825 1.00 94.62 80 ASP A C 1
ATOM 619 O O . ASP A 1 80 ? 4.269 -14.494 -15.017 1.00 94.62 80 ASP A O 1
ATOM 623 N N . ALA A 1 81 ? 4.082 -13.551 -12.992 1.00 92.06 81 ALA A N 1
ATOM 624 C CA . ALA A 1 81 ? 4.432 -12.179 -13.381 1.00 92.06 81 ALA A CA 1
ATOM 625 C C . ALA A 1 81 ? 3.508 -11.537 -14.443 1.00 92.06 81 ALA A C 1
ATOM 627 O O . ALA A 1 81 ? 3.854 -10.521 -15.050 1.00 92.06 81 ALA A O 1
ATOM 628 N N . VAL A 1 82 ? 2.311 -12.088 -14.653 1.00 97.50 82 VAL A N 1
ATOM 629 C CA . VAL A 1 82 ? 1.289 -11.510 -15.526 1.00 97.50 82 VAL A CA 1
ATOM 630 C C . VAL A 1 82 ? 0.665 -10.309 -14.825 1.00 97.50 82 VAL A C 1
ATOM 632 O O . VAL A 1 82 ? -0.058 -10.444 -13.840 1.00 97.50 82 VAL A O 1
ATOM 635 N N . MET A 1 83 ? 0.939 -9.119 -15.358 1.00 97.00 83 MET A N 1
ATOM 636 C CA . MET A 1 83 ? 0.628 -7.854 -14.693 1.00 97.00 83 MET A CA 1
ATOM 637 C C . MET A 1 83 ? -0.861 -7.660 -14.349 1.00 97.00 83 MET A C 1
ATOM 639 O O . MET A 1 83 ? -1.146 -7.359 -13.192 1.00 97.00 83 MET A O 1
ATOM 643 N N . PRO A 1 84 ? -1.832 -7.923 -15.250 1.00 97.88 84 PRO A N 1
ATOM 644 C CA . PRO A 1 84 ? -3.247 -7.875 -14.872 1.00 97.88 84 PRO A CA 1
ATOM 645 C C . PRO A 1 84 ? -3.608 -8.810 -13.708 1.00 97.88 84 PRO A C 1
ATOM 647 O O . PRO A 1 84 ? -4.383 -8.434 -12.837 1.00 97.88 84 PRO A O 1
ATOM 650 N N . VAL A 1 85 ? -3.004 -10.003 -13.650 1.00 98.12 85 VAL A N 1
ATOM 651 C CA . VAL A 1 85 ? -3.265 -10.979 -12.580 1.00 98.12 85 VAL A CA 1
ATOM 652 C C . VAL A 1 85 ? -2.657 -10.512 -11.255 1.00 98.12 85 VAL A C 1
ATOM 654 O O . VAL A 1 85 ? -3.293 -10.644 -10.214 1.00 98.12 85 VAL A O 1
ATOM 657 N N . LEU A 1 86 ? -1.458 -9.919 -11.279 1.00 98.25 86 LEU A N 1
ATOM 658 C CA . LEU A 1 86 ? -0.860 -9.290 -10.095 1.00 98.25 86 LEU A CA 1
ATOM 659 C C . LEU A 1 86 ? -1.729 -8.143 -9.564 1.00 98.25 86 LEU A C 1
ATOM 661 O O . LEU A 1 86 ? -1.981 -8.078 -8.361 1.00 98.25 86 LEU A O 1
ATOM 665 N N . MET A 1 87 ? -2.239 -7.286 -10.452 1.00 98.44 87 MET A N 1
ATOM 666 C CA . MET A 1 87 ? -3.152 -6.206 -10.068 1.00 98.44 87 MET A CA 1
ATOM 667 C C . MET A 1 87 ? -4.449 -6.747 -9.458 1.00 98.44 87 MET A C 1
ATOM 669 O O . MET A 1 87 ? -4.910 -6.231 -8.441 1.00 98.44 87 MET A O 1
ATOM 673 N N . ASP A 1 88 ? -5.003 -7.834 -9.998 1.00 98.44 88 ASP A N 1
ATOM 674 C CA . ASP A 1 88 ? -6.166 -8.500 -9.406 1.00 98.44 88 ASP A CA 1
ATOM 675 C C . ASP A 1 88 ? -5.871 -9.061 -8.007 1.00 98.44 88 ASP A C 1
ATOM 677 O O . ASP A 1 88 ? -6.733 -8.982 -7.125 1.00 98.44 88 ASP A O 1
ATOM 681 N N . CYS A 1 89 ? -4.668 -9.601 -7.770 1.00 98.56 89 CYS A N 1
ATOM 682 C CA . CYS A 1 89 ? -4.238 -10.018 -6.432 1.00 98.56 89 CYS A CA 1
ATOM 683 C C . CYS A 1 89 ? -4.202 -8.827 -5.463 1.00 98.56 89 CYS A C 1
ATOM 685 O O . CYS A 1 89 ? -4.737 -8.928 -4.354 1.00 98.56 89 CYS A O 1
ATOM 687 N N . ASN A 1 90 ? -3.619 -7.700 -5.885 1.00 98.56 90 ASN A N 1
ATOM 688 C CA . ASN A 1 90 ? -3.553 -6.482 -5.079 1.00 98.56 90 ASN A CA 1
ATOM 689 C C . ASN A 1 90 ? -4.945 -5.939 -4.753 1.00 98.56 90 ASN A C 1
ATOM 691 O O . ASN A 1 90 ? -5.225 -5.651 -3.592 1.00 98.56 90 ASN A O 1
ATOM 695 N N . HIS A 1 91 ? -5.841 -5.841 -5.738 1.00 98.56 91 HIS A N 1
ATOM 696 C CA . HIS A 1 91 ? -7.200 -5.336 -5.527 1.00 98.56 91 HIS A CA 1
ATOM 697 C C . HIS A 1 91 ? -8.006 -6.207 -4.557 1.00 98.56 91 HIS A C 1
ATOM 699 O O . HIS A 1 91 ? -8.700 -5.682 -3.683 1.00 98.56 91 HIS A O 1
ATOM 705 N N . GLN A 1 92 ? -7.908 -7.533 -4.682 1.00 98.75 92 GLN A N 1
ATOM 706 C CA . GLN A 1 92 ? -8.602 -8.460 -3.784 1.00 98.75 92 GLN A CA 1
ATOM 707 C C . GLN A 1 92 ? -8.091 -8.349 -2.348 1.00 98.75 92 GLN A C 1
ATOM 709 O O . GLN A 1 92 ? -8.889 -8.266 -1.411 1.00 98.75 92 GLN A O 1
ATOM 714 N N . GLU A 1 93 ? -6.771 -8.315 -2.166 1.00 98.81 93 GLU A N 1
ATOM 715 C CA . GLU A 1 93 ? -6.186 -8.167 -0.837 1.00 98.81 93 GLU A CA 1
ATOM 716 C C . GLU A 1 93 ? -6.475 -6.779 -0.253 1.00 98.81 93 GLU A C 1
ATOM 718 O O . GLU A 1 93 ? -6.820 -6.676 0.923 1.00 98.81 93 GLU A O 1
ATOM 723 N N . TYR A 1 94 ? -6.426 -5.719 -1.063 1.00 98.81 94 TYR A N 1
ATOM 724 C CA . TYR A 1 94 ? -6.785 -4.370 -0.633 1.00 98.81 94 TYR A CA 1
ATOM 725 C C . TYR A 1 94 ? -8.220 -4.335 -0.111 1.00 98.81 94 TYR A C 1
ATOM 727 O O . TYR A 1 94 ? -8.451 -3.887 1.010 1.00 98.81 94 TYR A O 1
ATOM 735 N N . ALA A 1 95 ? -9.177 -4.877 -0.870 1.00 98.81 95 ALA A N 1
ATOM 736 C CA . ALA A 1 95 ? -10.578 -4.929 -0.460 1.00 98.81 95 ALA A CA 1
ATOM 737 C C . ALA A 1 95 ? -10.767 -5.710 0.852 1.00 98.81 95 ALA A C 1
ATOM 739 O O . ALA A 1 95 ? -11.557 -5.312 1.712 1.00 98.81 95 ALA A O 1
ATOM 740 N N . TYR A 1 96 ? -10.020 -6.802 1.041 1.00 98.75 96 TYR A N 1
ATOM 741 C CA . TYR A 1 96 ? -10.021 -7.559 2.291 1.00 98.75 96 TYR A CA 1
ATOM 742 C C . TYR A 1 96 ? -9.491 -6.730 3.474 1.00 98.75 96 TYR A C 1
ATOM 744 O O . TYR A 1 96 ? -10.125 -6.683 4.535 1.00 98.75 96 TYR A O 1
ATOM 752 N N . GLN A 1 97 ? -8.353 -6.054 3.306 1.00 98.81 97 GLN A N 1
ATOM 753 C CA . GLN A 1 97 ? -7.729 -5.253 4.364 1.00 98.81 97 GLN A CA 1
ATOM 754 C C . GLN A 1 97 ? -8.532 -3.984 4.676 1.00 98.81 97 GLN A C 1
ATOM 756 O O . GLN A 1 97 ? -8.670 -3.625 5.846 1.00 98.81 97 GLN A O 1
ATOM 761 N N . ASP A 1 98 ? -9.131 -3.348 3.671 1.00 98.88 98 ASP A N 1
ATOM 762 C CA . ASP A 1 98 ? -10.031 -2.207 3.848 1.00 98.88 98 ASP A CA 1
ATOM 763 C C . ASP A 1 98 ? -11.301 -2.615 4.609 1.00 98.88 98 ASP A C 1
ATOM 765 O O . ASP A 1 98 ? -11.692 -1.963 5.580 1.00 98.88 98 ASP A O 1
ATOM 769 N N . ALA A 1 99 ? -11.905 -3.759 4.272 1.00 98.81 99 ALA A N 1
ATOM 770 C CA . ALA A 1 99 ? -13.035 -4.290 5.031 1.00 98.81 99 ALA A CA 1
ATOM 771 C C . ALA A 1 99 ? -12.658 -4.586 6.495 1.00 98.81 99 ALA A C 1
ATOM 773 O O . ALA A 1 99 ? -13.435 -4.300 7.415 1.00 98.81 99 ALA A O 1
ATOM 774 N N . ARG A 1 100 ? -11.457 -5.131 6.734 1.00 98.69 100 ARG A N 1
ATOM 775 C CA . ARG A 1 100 ? -10.912 -5.371 8.080 1.00 98.69 100 ARG A CA 1
ATOM 776 C C . ARG A 1 100 ? -10.732 -4.060 8.852 1.00 98.69 100 ARG A C 1
ATOM 778 O O . ARG A 1 100 ? -11.225 -3.966 9.980 1.00 98.69 100 ARG A O 1
ATOM 785 N N . LEU A 1 101 ? -10.117 -3.047 8.239 1.00 98.81 101 LEU A N 1
ATOM 786 C CA . LEU A 1 101 ? -9.945 -1.699 8.792 1.00 98.81 101 LEU A CA 1
ATOM 787 C C . LEU A 1 101 ? -11.293 -1.066 9.150 1.00 98.81 101 LEU A C 1
ATOM 789 O O . LEU A 1 101 ? -11.518 -0.652 10.290 1.00 98.81 101 LEU A O 1
ATOM 793 N N . ASN A 1 102 ? -12.231 -1.049 8.206 1.00 98.88 102 ASN A N 1
ATOM 794 C CA . ASN A 1 102 ? -13.534 -0.416 8.389 1.00 98.88 102 ASN A CA 1
ATOM 795 C C . ASN A 1 102 ? -14.372 -1.118 9.465 1.00 98.88 102 ASN A C 1
ATOM 797 O O . ASN A 1 102 ? -15.091 -0.464 10.227 1.00 98.88 102 ASN A O 1
ATOM 801 N N . LYS A 1 103 ? -14.235 -2.443 9.604 1.00 98.81 103 LYS A N 1
ATOM 802 C CA . LYS A 1 103 ? -14.873 -3.207 10.684 1.00 98.81 103 LYS A CA 1
ATOM 803 C C . LYS A 1 103 ? -14.375 -2.777 12.064 1.00 98.81 103 LYS A C 1
ATOM 805 O O . LYS A 1 103 ? -15.200 -2.577 12.962 1.00 98.81 103 LYS A O 1
ATOM 810 N N . VAL A 1 104 ? -13.060 -2.643 12.264 1.00 98.62 104 VAL A N 1
ATOM 811 C CA . VAL A 1 104 ? -12.519 -2.197 13.560 1.00 98.62 104 VAL A CA 1
ATOM 812 C C . VAL A 1 104 ? -12.824 -0.728 13.825 1.00 98.62 104 VAL A C 1
ATOM 814 O O . VAL A 1 104 ? -13.262 -0.397 14.927 1.00 98.62 104 VAL A O 1
ATOM 817 N N . TYR A 1 105 ? -12.706 0.132 12.818 1.00 98.69 105 TYR A N 1
ATOM 818 C CA . TYR A 1 105 ? -13.075 1.538 12.928 1.00 98.69 105 TYR A CA 1
ATOM 819 C C . TYR A 1 105 ? -14.534 1.704 13.382 1.00 98.69 105 TYR A C 1
ATOM 821 O O . TYR A 1 105 ? -14.804 2.367 14.383 1.00 98.69 105 TYR A O 1
ATOM 829 N N . ALA A 1 106 ? -15.480 1.011 12.740 1.00 98.62 106 ALA A N 1
ATOM 830 C CA . ALA A 1 106 ? -16.891 1.052 13.125 1.00 98.62 106 ALA A CA 1
ATOM 831 C C . ALA A 1 106 ? -17.150 0.527 14.549 1.00 98.62 106 ALA A C 1
ATOM 833 O O . ALA A 1 106 ? -18.052 1.019 15.231 1.00 98.62 106 ALA A O 1
ATOM 834 N N . ARG A 1 107 ? -16.379 -0.465 15.014 1.00 98.44 107 ARG A N 1
ATOM 835 C CA . ARG A 1 107 ? -16.438 -0.951 16.402 1.00 98.44 107 ARG A CA 1
ATOM 836 C C . ARG A 1 107 ? -15.962 0.124 17.379 1.00 98.44 107 ARG A C 1
ATOM 838 O O . ARG A 1 107 ? -16.676 0.404 18.337 1.00 98.44 107 ARG A O 1
ATOM 845 N N . LEU A 1 108 ? -14.812 0.744 17.111 1.00 98.25 108 LEU A N 1
ATOM 846 C CA . LEU A 1 108 ? -14.238 1.796 17.955 1.00 98.25 108 LEU A CA 1
ATOM 847 C C . LEU A 1 108 ? -15.165 3.013 18.057 1.00 98.25 108 LEU A C 1
ATOM 849 O O . LE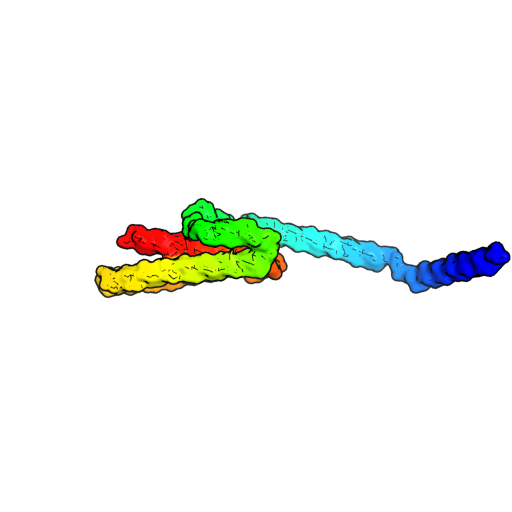U A 1 108 ? -15.396 3.522 19.150 1.00 98.25 108 LEU A O 1
ATOM 853 N N . LEU A 1 109 ? -15.781 3.432 16.947 1.00 97.69 109 LEU A N 1
ATOM 854 C CA . LEU A 1 109 ? -16.757 4.529 16.947 1.00 97.69 109 LEU A CA 1
AT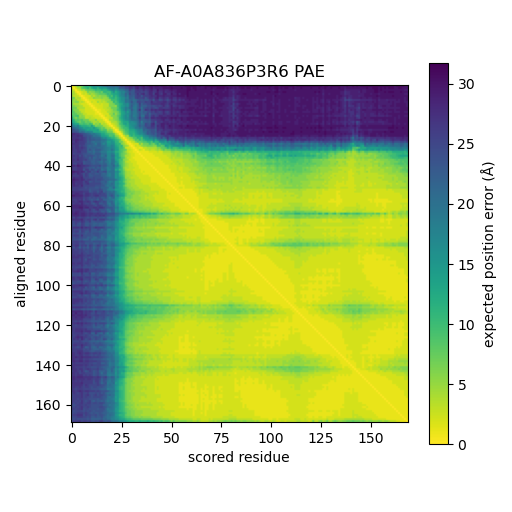OM 855 C C . LEU A 1 109 ? -17.973 4.270 17.851 1.00 97.69 109 LEU A C 1
ATOM 857 O O . LEU A 1 109 ? -18.593 5.220 18.320 1.00 97.69 109 LEU A O 1
ATOM 861 N N . LYS A 1 110 ? -18.346 3.004 18.070 1.00 97.31 110 LYS A N 1
ATOM 862 C CA . LYS A 1 110 ? -19.474 2.630 18.938 1.00 97.31 110 LYS A CA 1
ATOM 863 C C . LYS A 1 110 ? -19.076 2.517 20.407 1.00 97.31 110 LYS A C 1
ATOM 865 O O . LYS A 1 110 ? -19.936 2.676 21.267 1.00 97.31 110 LYS A O 1
ATOM 870 N N . SER A 1 111 ? -17.815 2.199 20.697 1.00 96.00 111 SER A N 1
ATOM 871 C CA . SER A 1 111 ? -17.335 1.957 22.062 1.00 96.00 111 SER A CA 1
ATOM 872 C C . SER A 1 111 ? -16.717 3.186 22.726 1.00 96.00 111 SER A C 1
ATOM 874 O O . SER A 1 111 ? -16.648 3.242 23.952 1.00 96.00 111 SER A O 1
ATOM 876 N N . LEU A 1 112 ? -16.232 4.154 21.946 1.00 96.31 112 LEU A N 1
ATOM 877 C CA . LEU A 1 112 ? -15.516 5.317 22.463 1.00 96.31 112 LEU A CA 1
ATOM 878 C C . LEU A 1 112 ? -16.462 6.463 22.873 1.00 96.31 112 LEU A C 1
ATOM 880 O O . LEU A 1 112 ? -17.433 6.744 22.167 1.00 96.31 112 LEU A O 1
ATOM 884 N N . PRO A 1 113 ? -16.143 7.214 23.948 1.00 95.75 113 PRO A N 1
ATOM 885 C CA . PRO A 1 113 ? -16.821 8.470 24.268 1.00 95.75 113 PRO A CA 1
ATOM 886 C C . PRO A 1 113 ? -16.774 9.474 23.106 1.00 95.75 113 PRO A C 1
ATOM 888 O O . PRO A 1 113 ? -15.875 9.419 22.264 1.00 95.75 113 PRO A O 1
ATOM 891 N N . ALA A 1 114 ? -17.702 10.435 23.081 1.00 94.38 114 ALA A N 1
ATOM 892 C CA . ALA A 1 114 ? -17.867 11.374 21.964 1.00 94.38 114 ALA A CA 1
ATOM 893 C C . ALA A 1 114 ? -16.576 12.127 21.582 1.00 94.38 114 ALA A C 1
ATOM 895 O O . ALA A 1 114 ? -16.247 12.223 20.400 1.00 94.38 114 ALA A O 1
ATOM 896 N N . GLU A 1 115 ? -15.814 12.602 22.570 1.00 93.69 115 GLU A N 1
ATOM 897 C CA . GLU A 1 115 ? -14.537 13.293 22.347 1.00 93.69 115 GLU A CA 1
ATOM 898 C C . GLU A 1 115 ? -13.499 12.380 21.671 1.00 93.69 115 GLU A C 1
ATOM 900 O O . GLU A 1 115 ? -12.888 12.747 20.668 1.00 93.69 115 GLU A O 1
ATOM 905 N N . LYS A 1 116 ? -13.353 11.142 22.160 1.00 96.06 116 LYS A N 1
ATOM 906 C CA . LYS A 1 116 ? -12.434 10.148 21.583 1.00 96.06 116 LYS A CA 1
ATOM 907 C C . LYS A 1 116 ? -12.877 9.696 20.192 1.00 96.06 116 LYS A C 1
ATOM 909 O O . LYS A 1 116 ? -12.037 9.489 19.323 1.00 96.06 116 LYS A O 1
ATOM 914 N N . THR A 1 117 ? -14.183 9.627 19.953 1.00 96.75 117 THR A N 1
ATOM 915 C CA . THR A 1 117 ? -14.755 9.395 18.623 1.00 96.75 117 THR A CA 1
ATOM 916 C C . THR A 1 117 ? -14.406 10.524 17.647 1.00 96.75 117 THR A C 1
ATOM 918 O O . THR A 1 117 ? -14.045 10.250 16.502 1.00 96.75 117 THR A O 1
ATOM 921 N N . ALA A 1 118 ? -14.487 11.790 18.068 1.00 97.56 118 ALA A N 1
ATOM 922 C CA . ALA A 1 118 ? -14.099 12.926 17.230 1.00 97.56 118 ALA A CA 1
ATOM 923 C C . ALA A 1 118 ? -12.600 12.899 16.884 1.00 97.56 118 ALA A C 1
ATOM 925 O O . ALA A 1 118 ? -12.253 13.103 15.719 1.00 97.56 118 ALA A O 1
ATOM 926 N N . SER A 1 119 ? -11.747 12.572 17.864 1.00 97.75 119 SER A N 1
ATOM 927 C CA . SER A 1 119 ? -10.303 12.374 17.657 1.00 97.75 119 SER A CA 1
ATOM 928 C C . SER A 1 119 ? -10.029 11.271 16.639 1.00 97.75 119 SER A C 1
ATOM 930 O O . SER A 1 119 ? -9.383 11.526 15.628 1.00 97.75 119 SER A O 1
ATOM 932 N N . LEU A 1 120 ? -10.609 10.078 16.828 1.00 98.38 120 LEU A N 1
ATOM 933 C CA . LEU A 1 120 ? -10.403 8.944 15.923 1.00 98.38 120 LEU A CA 1
ATOM 934 C C . LEU A 1 120 ? -10.812 9.279 14.481 1.00 98.38 120 LEU A C 1
ATOM 936 O O . LEU A 1 120 ? -10.095 8.966 13.539 1.00 98.38 120 LEU A O 1
ATOM 940 N N . LYS A 1 121 ? -11.941 9.972 14.295 1.00 98.56 121 LYS A N 1
ATOM 941 C CA . LYS A 1 121 ? -12.380 10.424 12.967 1.00 98.56 121 LYS A CA 1
ATOM 942 C C . LYS A 1 121 ? -11.368 11.356 12.298 1.00 98.56 121 LYS A C 1
ATOM 944 O O . LYS A 1 121 ? -11.246 11.329 11.077 1.00 98.56 121 LYS A O 1
ATOM 949 N N . GLN A 1 122 ? -10.724 12.235 13.064 1.00 98.62 122 GLN A N 1
ATOM 950 C CA . GLN A 1 122 ? -9.701 13.135 12.535 1.00 98.62 122 GLN A CA 1
ATOM 951 C C . GLN A 1 122 ? -8.424 12.366 12.191 1.00 98.62 122 GLN A C 1
ATOM 953 O O . GLN A 1 122 ? -7.911 12.533 11.091 1.00 98.62 122 GLN A O 1
ATOM 958 N N . GLU A 1 123 ? -7.993 11.460 13.069 1.00 98.50 123 GLU A N 1
ATOM 959 C CA . GLU A 1 123 ? -6.840 10.588 12.833 1.00 98.50 123 GLU A CA 1
ATOM 960 C C . GLU A 1 123 ? -6.995 9.754 11.552 1.00 98.50 123 GLU A C 1
ATOM 962 O O . GLU A 1 123 ? -6.065 9.717 10.753 1.00 98.50 123 GLU A O 1
ATOM 967 N N . GLU A 1 124 ? -8.162 9.144 11.301 1.00 98.75 124 GLU A N 1
ATOM 968 C CA . GLU A 1 124 ? -8.394 8.405 10.047 1.00 98.75 124 GLU A CA 1
ATOM 969 C C . GLU A 1 124 ? -8.353 9.312 8.811 1.00 98.75 124 GLU A C 1
ATOM 971 O O . GLU A 1 124 ? -7.801 8.928 7.784 1.00 98.75 124 GLU A O 1
ATOM 976 N N . ARG A 1 125 ? -8.907 10.532 8.883 1.00 98.88 125 ARG A N 1
ATOM 977 C CA . ARG A 1 125 ? -8.854 11.477 7.751 1.00 98.88 125 ARG A CA 1
ATOM 978 C C . ARG A 1 125 ? -7.429 11.901 7.425 1.00 98.88 125 ARG A C 1
ATOM 980 O O . ARG A 1 125 ? -7.094 12.046 6.252 1.00 98.88 125 ARG A O 1
ATOM 987 N N . ASP A 1 126 ? -6.620 12.143 8.447 1.00 98.81 126 ASP A N 1
ATOM 988 C CA . ASP A 1 126 ? -5.231 12.546 8.255 1.00 98.81 126 ASP A CA 1
ATOM 989 C C . ASP A 1 126 ? -4.382 11.371 7.766 1.00 98.81 126 ASP A C 1
ATOM 991 O O . ASP A 1 126 ? -3.557 11.552 6.871 1.00 98.81 126 ASP A O 1
ATOM 995 N N . TRP A 1 127 ? -4.663 10.157 8.246 1.00 98.81 127 TRP A N 1
ATOM 996 C CA . TRP A 1 127 ? -4.065 8.937 7.711 1.00 98.81 127 TRP A CA 1
ATOM 997 C C . TRP A 1 127 ? -4.390 8.728 6.224 1.00 98.81 127 TRP A C 1
ATOM 999 O O . TRP A 1 127 ? -3.471 8.464 5.455 1.00 98.81 127 TRP A O 1
ATOM 1009 N N . ILE A 1 128 ? -5.645 8.909 5.786 1.00 98.81 128 ILE A N 1
ATOM 1010 C CA . ILE A 1 128 ? -6.019 8.790 4.361 1.00 98.81 128 ILE A CA 1
ATOM 1011 C C . ILE A 1 128 ? -5.217 9.775 3.506 1.00 98.81 128 ILE A C 1
ATOM 1013 O O . ILE A 1 128 ? -4.633 9.382 2.502 1.00 98.81 128 ILE A O 1
ATOM 1017 N N . LYS A 1 1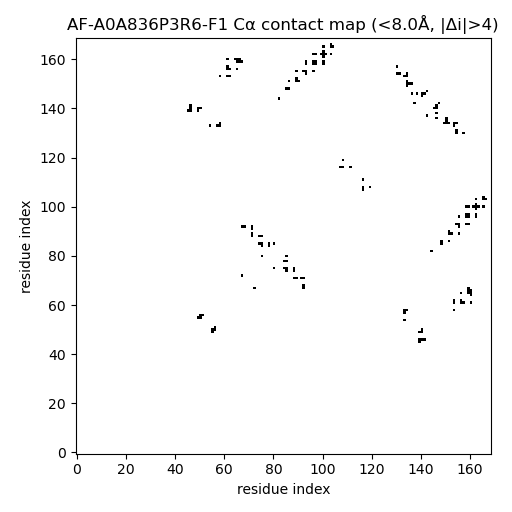29 ? -5.119 11.045 3.921 1.00 98.75 129 LYS A N 1
ATOM 1018 C CA . LYS A 1 129 ? -4.323 12.045 3.187 1.00 98.75 129 LYS A CA 1
ATOM 1019 C C . LYS A 1 129 ? -2.852 11.654 3.098 1.00 98.75 129 LYS A C 1
ATOM 1021 O O . LYS A 1 129 ? -2.239 11.833 2.047 1.00 98.75 129 LYS A O 1
ATOM 1026 N N . TRP A 1 130 ? -2.286 11.161 4.200 1.00 98.50 130 TRP A N 1
ATOM 1027 C CA . TRP A 1 130 ? -0.910 10.675 4.228 1.00 98.50 130 TRP A CA 1
ATOM 1028 C C . TRP A 1 130 ? -0.726 9.492 3.276 1.00 98.50 130 TRP A C 1
ATOM 1030 O O . TRP A 1 130 ? 0.181 9.539 2.450 1.00 98.50 130 TRP A O 1
ATOM 1040 N N . ARG A 1 131 ? -1.614 8.491 3.327 1.00 98.62 131 ARG A N 1
ATOM 1041 C CA . ARG A 1 131 ? -1.595 7.322 2.438 1.00 98.62 131 ARG A CA 1
ATOM 1042 C C . ARG A 1 131 ? -1.641 7.757 0.981 1.00 98.62 131 ARG A C 1
ATOM 1044 O O . ARG A 1 131 ? -0.763 7.385 0.218 1.00 98.62 131 ARG A O 1
ATOM 1051 N N . ASP A 1 132 ? -2.625 8.568 0.609 1.00 98.38 132 ASP A N 1
ATOM 1052 C CA . ASP A 1 132 ? -2.828 8.974 -0.783 1.00 98.38 132 ASP A CA 1
ATOM 1053 C C . ASP A 1 132 ? -1.647 9.819 -1.293 1.00 98.38 132 ASP A C 1
ATOM 1055 O O . ASP A 1 132 ? -1.256 9.720 -2.451 1.00 98.38 132 ASP A O 1
ATOM 1059 N N . THR A 1 133 ? -1.021 10.617 -0.420 1.00 98.12 133 THR A N 1
ATOM 1060 C CA . THR A 1 133 ? 0.196 11.370 -0.764 1.00 98.12 133 THR A CA 1
ATOM 1061 C C . THR A 1 133 ? 1.397 10.446 -0.938 1.00 98.12 133 THR A C 1
ATOM 1063 O O . THR A 1 133 ? 2.148 10.590 -1.899 1.00 98.12 133 THR A O 1
ATOM 1066 N N . LEU A 1 134 ? 1.582 9.495 -0.021 1.00 98.19 134 LEU A N 1
ATOM 1067 C CA . LEU A 1 134 ? 2.685 8.542 -0.062 1.00 98.19 134 LEU A CA 1
ATOM 1068 C C . LEU A 1 134 ? 2.574 7.620 -1.279 1.00 98.19 134 LEU A C 1
ATOM 1070 O O . LEU A 1 134 ? 3.580 7.358 -1.936 1.00 98.19 134 LEU A O 1
ATOM 1074 N N . CYS A 1 135 ? 1.372 7.147 -1.593 1.00 98.38 135 CYS A N 1
ATOM 1075 C CA . CYS A 1 135 ? 1.139 6.094 -2.575 1.00 98.38 135 CYS A CA 1
ATOM 1076 C C . CYS A 1 135 ? 0.893 6.593 -4.000 1.00 98.38 135 CYS A C 1
ATOM 1078 O O . CYS A 1 135 ? 0.772 5.766 -4.886 1.00 98.38 135 CYS A O 1
ATOM 1080 N N . GLN A 1 136 ? 0.897 7.904 -4.259 1.00 96.50 136 GLN A N 1
ATOM 1081 C CA . GLN A 1 136 ? 0.821 8.440 -5.624 1.00 96.50 136 GLN A CA 1
ATOM 1082 C C . GLN A 1 136 ? 2.203 8.846 -6.141 1.00 96.50 136 GLN A C 1
ATOM 1084 O O . GLN A 1 136 ? 2.778 9.832 -5.672 1.00 96.50 136 GLN A O 1
ATOM 1089 N N . SER A 1 137 ? 2.716 8.119 -7.134 1.00 95.44 137 SER A N 1
ATOM 1090 C CA . SER A 1 137 ? 4.008 8.416 -7.777 1.00 95.44 137 SER A CA 1
ATOM 1091 C C . SER A 1 137 ? 3.932 9.563 -8.785 1.00 95.44 137 SER A C 1
ATOM 1093 O O . SER A 1 137 ? 4.911 10.280 -8.977 1.00 95.44 137 SER A O 1
ATOM 1095 N N . LYS A 1 138 ? 2.768 9.785 -9.410 1.00 94.06 138 LYS A N 1
ATOM 1096 C CA . LYS A 1 138 ? 2.520 10.892 -10.360 1.00 94.06 138 LYS A CA 1
ATOM 1097 C C . LYS A 1 138 ? 3.542 10.959 -11.511 1.00 94.06 138 LYS A C 1
ATOM 1099 O O . LYS A 1 138 ? 3.944 12.050 -11.916 1.00 94.06 138 LYS A O 1
ATOM 1104 N N . GLY A 1 139 ? 3.961 9.810 -12.034 1.00 93.44 139 GLY A N 1
ATOM 1105 C CA . GLY A 1 139 ? 4.938 9.683 -13.115 1.00 93.44 139 GLY A CA 1
ATOM 1106 C C . GLY A 1 139 ? 6.399 9.671 -12.663 1.00 93.44 139 GLY A C 1
ATOM 1107 O O . GLY A 1 139 ? 7.282 9.520 -13.508 1.00 93.44 139 GLY A O 1
ATOM 1108 N N . ALA A 1 140 ? 6.683 9.830 -11.365 1.00 92.06 140 ALA A N 1
ATOM 1109 C CA . ALA A 1 140 ? 8.053 9.848 -10.853 1.00 92.06 140 ALA A CA 1
ATOM 1110 C C . ALA A 1 140 ? 8.798 8.522 -11.082 1.00 92.06 140 ALA A C 1
ATOM 1112 O O . ALA A 1 140 ? 10.022 8.532 -11.175 1.00 92.06 140 ALA A O 1
ATOM 1113 N N . LEU A 1 141 ? 8.083 7.400 -11.212 1.00 93.19 141 LEU A N 1
ATOM 1114 C CA . LEU A 1 141 ? 8.665 6.081 -11.477 1.00 93.19 141 LEU A CA 1
ATOM 1115 C C . LEU A 1 141 ? 8.648 5.719 -12.970 1.00 93.19 141 LEU A C 1
ATOM 1117 O O . LEU A 1 141 ? 8.843 4.562 -13.334 1.00 93.19 141 LEU A O 1
ATOM 1121 N N . GLY A 1 142 ? 8.418 6.697 -13.848 1.00 90.50 142 GLY A N 1
ATOM 1122 C CA . GLY A 1 142 ? 8.342 6.485 -15.294 1.00 90.50 142 GLY A CA 1
ATOM 1123 C C . GLY A 1 142 ? 6.964 6.041 -15.794 1.00 90.50 142 GLY A C 1
ATOM 1124 O O . GLY A 1 142 ? 6.799 5.844 -17.000 1.00 90.50 142 GLY A O 1
ATOM 1125 N N . GLY A 1 143 ? 5.962 5.938 -14.912 1.00 90.81 143 GLY A N 1
ATOM 1126 C CA . GLY A 1 143 ? 4.587 5.598 -15.269 1.00 90.81 143 GLY A CA 1
ATOM 1127 C C . GLY A 1 143 ? 4.382 4.151 -15.733 1.00 90.81 143 GLY A C 1
ATOM 1128 O O . GLY A 1 143 ? 5.178 3.245 -15.476 1.00 90.81 143 GLY A O 1
ATOM 1129 N N . GLY A 1 144 ? 3.266 3.933 -16.432 1.00 94.12 144 GLY A N 1
ATOM 1130 C CA . GLY A 1 144 ? 2.875 2.620 -16.938 1.00 94.12 144 GLY A CA 1
ATOM 1131 C C . GLY A 1 144 ? 2.606 1.600 -15.829 1.00 94.12 144 GLY A C 1
ATOM 1132 O O . GLY A 1 144 ? 2.423 1.934 -14.662 1.00 94.12 144 GLY A O 1
ATOM 1133 N N . GLN A 1 145 ? 2.598 0.323 -16.207 1.00 96.00 145 GLN A N 1
ATOM 1134 C CA . GLN A 1 145 ? 2.099 -0.733 -15.325 1.00 96.00 145 GLN A CA 1
ATOM 1135 C C . GLN A 1 145 ? 2.983 -0.986 -14.090 1.00 96.00 145 GLN A C 1
ATOM 1137 O O . GLN A 1 145 ? 2.494 -1.468 -13.075 1.00 96.00 145 GLN A O 1
ATOM 1142 N N . ALA A 1 146 ? 4.285 -0.692 -14.171 1.00 93.56 146 ALA A N 1
ATOM 1143 C CA . ALA A 1 146 ? 5.189 -0.847 -13.033 1.00 93.56 146 ALA A CA 1
ATOM 1144 C C . ALA A 1 146 ? 4.888 0.187 -11.938 1.00 93.56 146 ALA A C 1
ATOM 1146 O O . ALA A 1 146 ? 4.811 -0.172 -10.766 1.00 93.56 146 ALA A O 1
ATOM 1147 N N . GLU A 1 147 ? 4.660 1.446 -12.326 1.00 96.38 147 GLU A N 1
ATOM 1148 C CA . GLU A 1 147 ? 4.249 2.496 -11.392 1.00 96.38 147 GLU A CA 1
ATOM 1149 C C . GLU A 1 147 ? 2.862 2.206 -10.802 1.00 96.38 147 GLU A C 1
ATOM 1151 O O . GLU A 1 147 ? 2.677 2.322 -9.594 1.00 96.38 147 GLU A O 1
ATOM 1156 N N . GLU A 1 148 ? 1.911 1.754 -11.626 1.00 97.50 148 GLU A N 1
ATOM 1157 C CA . GLU A 1 148 ? 0.570 1.365 -11.164 1.00 97.50 148 GLU A CA 1
ATOM 1158 C C . GLU A 1 148 ? 0.617 0.233 -10.123 1.00 97.50 148 GLU A C 1
ATOM 1160 O O . GLU A 1 148 ? -0.090 0.287 -9.113 1.00 97.50 148 GLU A O 1
ATOM 1165 N N . LEU A 1 149 ? 1.473 -0.773 -10.336 1.00 97.56 149 LEU A N 1
ATOM 1166 C CA . LEU A 1 149 ? 1.665 -1.868 -9.386 1.00 97.56 149 LEU A CA 1
ATOM 1167 C C . LEU A 1 149 ? 2.278 -1.383 -8.067 1.00 97.56 149 LEU A C 1
ATOM 1169 O O . LEU A 1 149 ? 1.847 -1.822 -6.998 1.00 97.56 149 LEU A O 1
ATOM 1173 N N . GLU A 1 150 ? 3.266 -0.492 -8.125 1.00 97.44 150 GLU A N 1
ATOM 1174 C CA . GLU A 1 150 ? 3.930 0.053 -6.937 1.00 97.44 150 GLU A CA 1
ATOM 1175 C C . GLU A 1 150 ? 2.977 0.936 -6.115 1.00 97.44 150 GLU A C 1
ATOM 1177 O O . GLU A 1 150 ? 2.865 0.778 -4.896 1.00 97.44 150 GLU A O 1
ATOM 1182 N N . ASP A 1 151 ? 2.221 1.812 -6.779 1.00 98.31 151 ASP A N 1
ATOM 1183 C CA . ASP A 1 151 ? 1.219 2.672 -6.144 1.00 98.31 151 ASP A CA 1
ATOM 1184 C C . ASP A 1 151 ? 0.115 1.829 -5.480 1.00 98.31 151 ASP A C 1
ATOM 1186 O O . ASP A 1 151 ? -0.192 2.010 -4.297 1.00 98.31 151 ASP A O 1
ATOM 1190 N N . SER A 1 152 ? -0.394 0.813 -6.185 1.00 98.44 152 SER A N 1
ATOM 1191 C CA . SER A 1 152 ? -1.371 -0.142 -5.646 1.00 98.44 152 SER A CA 1
ATOM 1192 C C . SER A 1 152 ? -0.829 -0.932 -4.446 1.00 98.44 152 SER A C 1
ATOM 1194 O O . SER A 1 152 ? -1.519 -1.103 -3.435 1.00 98.44 152 SER A O 1
ATOM 1196 N N . SER A 1 153 ? 0.426 -1.386 -4.517 1.00 98.19 153 SER A N 1
ATOM 1197 C CA . SER A 1 153 ? 1.070 -2.135 -3.430 1.00 98.19 153 SER A CA 1
ATOM 1198 C C . SER A 1 153 ? 1.262 -1.267 -2.184 1.00 98.19 153 SER A C 1
ATOM 1200 O O . SER A 1 153 ? 1.042 -1.734 -1.064 1.00 98.19 153 SER A O 1
ATOM 1202 N N . CYS A 1 154 ? 1.606 0.013 -2.357 1.00 98.62 154 CYS A N 1
ATOM 1203 C CA . CYS A 1 154 ? 1.672 0.977 -1.262 1.00 98.62 154 CYS A CA 1
ATOM 1204 C C . CYS A 1 154 ? 0.315 1.144 -0.567 1.00 98.62 154 CYS A C 1
ATOM 1206 O O . CYS A 1 154 ? 0.241 1.056 0.664 1.00 98.62 154 CYS A O 1
ATOM 1208 N N . GLU A 1 155 ? -0.767 1.344 -1.328 1.00 98.62 155 GLU A N 1
ATOM 1209 C CA . GLU A 1 155 ? -2.110 1.522 -0.762 1.00 98.62 155 GLU A CA 1
ATOM 1210 C C . GLU A 1 155 ? -2.558 0.295 0.034 1.00 98.62 155 GLU A C 1
ATOM 1212 O O . GLU A 1 155 ? -3.085 0.423 1.148 1.00 98.62 155 GLU A O 1
ATOM 1217 N N . LEU A 1 156 ? -2.302 -0.895 -0.510 1.00 98.62 156 LEU A N 1
ATOM 1218 C CA . LEU A 1 156 ? -2.533 -2.169 0.158 1.00 98.62 156 LEU A CA 1
ATOM 1219 C C . LEU A 1 156 ? -1.769 -2.259 1.488 1.00 98.62 156 LEU A C 1
ATOM 1221 O O . LEU A 1 156 ? -2.367 -2.506 2.542 1.00 98.62 156 LEU A O 1
ATOM 1225 N N . ASN A 1 157 ? -0.459 -2.024 1.455 1.00 98.56 157 ASN A N 1
ATOM 1226 C CA . ASN A 1 157 ? 0.410 -2.128 2.624 1.00 98.56 157 ASN A CA 1
ATOM 1227 C C . ASN A 1 157 ? 0.003 -1.133 3.720 1.00 98.56 157 ASN A C 1
ATOM 1229 O O . ASN A 1 157 ? -0.137 -1.508 4.889 1.00 98.56 157 ASN A O 1
ATOM 1233 N N . ALA A 1 158 ? -0.279 0.116 3.344 1.00 98.62 158 ALA A N 1
ATOM 1234 C CA . ALA A 1 158 ? -0.727 1.160 4.265 1.00 98.62 158 ALA A CA 1
ATOM 1235 C C . ALA A 1 158 ? -2.044 0.783 4.945 1.00 98.62 158 ALA A C 1
ATOM 1237 O O . ALA A 1 158 ? -2.199 0.952 6.157 1.00 98.62 158 ALA A O 1
ATOM 1238 N N . THR A 1 159 ? -2.982 0.239 4.170 1.00 98.75 159 THR A N 1
ATOM 1239 C CA . THR A 1 159 ? -4.305 -0.165 4.655 1.00 98.75 159 THR A CA 1
ATOM 1240 C C . THR A 1 159 ? -4.205 -1.358 5.606 1.00 98.75 159 THR A C 1
ATOM 1242 O O . THR A 1 159 ? -4.795 -1.329 6.688 1.00 98.75 159 THR A O 1
ATOM 1245 N N . SER A 1 160 ? -3.388 -2.368 5.281 1.00 98.69 160 SER A N 1
ATOM 1246 C CA . SER A 1 160 ? -3.127 -3.505 6.180 1.00 98.69 160 SER A CA 1
ATOM 1247 C C . SER A 1 160 ? -2.498 -3.061 7.504 1.00 98.69 160 SER A C 1
ATOM 1249 O O . SER A 1 160 ? -2.942 -3.478 8.583 1.00 98.69 160 SER A O 1
ATOM 1251 N N . LYS A 1 161 ? -1.499 -2.170 7.442 1.00 98.25 161 LYS A N 1
ATOM 1252 C CA . LYS A 1 161 ? -0.842 -1.627 8.636 1.00 98.25 161 LYS A CA 1
ATOM 1253 C C . LYS A 1 161 ? -1.831 -0.873 9.517 1.00 98.25 161 LYS A C 1
ATOM 1255 O O . LYS A 1 161 ? -1.896 -1.130 10.720 1.00 98.25 161 LYS A O 1
ATOM 1260 N N . ARG A 1 162 ? -2.646 0.003 8.924 1.00 98.50 162 ARG A N 1
ATOM 1261 C CA . ARG A 1 162 ? -3.641 0.780 9.667 1.00 98.50 162 ARG A CA 1
ATOM 1262 C C . ARG A 1 162 ? -4.706 -0.102 10.310 1.00 98.50 162 ARG A C 1
ATOM 1264 O O . ARG A 1 162 ? -5.083 0.141 11.456 1.00 98.50 162 ARG A O 1
ATOM 1271 N N . ALA A 1 163 ? -5.142 -1.160 9.626 1.00 98.50 163 ALA A N 1
ATOM 1272 C CA . ALA A 1 163 ? -6.041 -2.151 10.210 1.00 98.50 163 ALA A CA 1
ATOM 1273 C C . ALA A 1 163 ? -5.435 -2.777 11.480 1.00 98.50 163 ALA A C 1
ATOM 1275 O O . ALA A 1 163 ? -6.106 -2.855 12.507 1.00 98.50 163 ALA A O 1
ATOM 1276 N N . GLU A 1 164 ? -4.155 -3.167 11.442 1.00 98.12 164 GLU A N 1
ATOM 1277 C CA . GLU A 1 164 ? -3.453 -3.714 12.611 1.00 98.12 164 GLU A CA 1
ATOM 1278 C C . GLU A 1 164 ? -3.324 -2.691 13.754 1.00 98.12 164 GLU A C 1
ATOM 1280 O O . GLU A 1 164 ? -3.498 -3.047 14.920 1.00 98.12 164 GLU A O 1
ATOM 1285 N N . GLU A 1 165 ? -3.033 -1.427 13.448 1.00 97.56 165 GLU A N 1
ATOM 1286 C CA . GLU A 1 165 ? -2.962 -0.356 14.450 1.00 97.56 165 GLU A CA 1
ATOM 1287 C C . GLU A 1 165 ? -4.293 -0.157 15.170 1.00 97.56 165 GLU A C 1
ATOM 1289 O O . GLU A 1 165 ? -4.318 -0.075 16.397 1.00 97.56 165 GLU A O 1
ATOM 1294 N N . LEU A 1 166 ? -5.400 -0.095 14.424 1.00 98.44 166 LEU A N 1
ATOM 1295 C CA . LEU A 1 166 ? -6.730 0.076 15.003 1.00 98.44 166 LEU A CA 1
ATOM 1296 C C . LEU A 1 166 ? -7.184 -1.152 15.793 1.00 98.44 166 LEU A C 1
ATOM 1298 O O . LEU A 1 166 ? -7.880 -1.009 16.793 1.00 98.44 166 LEU A O 1
ATOM 1302 N N . GLU A 1 167 ? -6.786 -2.357 15.390 1.00 97.94 167 GLU A N 1
ATOM 1303 C CA . GLU A 1 167 ? -7.086 -3.587 16.133 1.00 97.94 167 GLU A CA 1
ATOM 1304 C C . GLU A 1 167 ? -6.394 -3.678 17.492 1.00 97.94 167 GLU A C 1
ATOM 1306 O O . GLU A 1 167 ? -6.890 -4.389 18.365 1.00 97.94 167 GLU A O 1
ATOM 1311 N N . LYS A 1 168 ? -5.282 -2.962 17.681 1.00 96.69 168 LYS A N 1
ATOM 1312 C CA . LYS A 1 168 ? -4.545 -2.893 18.952 1.00 96.69 168 LYS A CA 1
ATOM 1313 C C . LYS A 1 168 ? -5.077 -1.820 19.911 1.00 96.69 168 LYS A C 1
ATOM 1315 O O . LYS A 1 168 ? -4.540 -1.700 21.011 1.00 96.69 168 LYS A O 1
ATOM 1320 N N . ARG A 1 169 ? -6.079 -1.039 19.497 1.00 94.00 169 ARG A N 1
ATOM 1321 C CA . ARG A 1 169 ? -6.748 -0.023 20.324 1.00 94.00 169 ARG A CA 1
ATOM 1322 C C . ARG A 1 169 ? -7.925 -0.617 21.086 1.00 94.00 169 ARG A C 1
ATOM 1324 O O . ARG A 1 169 ? -8.083 -0.225 22.260 1.00 94.00 169 ARG A O 1
#

Nearest PDB structures (foldseek):
  5iqp-assembly1_B  TM=3.941E-01  e=3.559E+00  Homo sapiens

Mean predicted aligned error: 9.56 Å

Secondary structure (DSSP, 8-state):
--HHHHHHHHHHHHHHHHHHTT---SHHHHHHHHHHHHHHHHHHHHHHHHHTSHHHHHHHHHHHS----HHHHHHHHHSTT-HHHHHHHHHHHHHHHHHHHHHHHHHHHHHS-HHHHHHHHHHHHHHHHHHHHHH--TTTT--HHHHHHHHHHHHHHHHHHHHHHHHT-

Sequence (169 aa):
MSEATADISNQSRKLERSVDAAVPQTENNESITLEQKRIAREQDQLLEQALNSDQQQQRGDLAKDVKLSASYAQCVKNADAVMPVLMDCNHQEYAYQDARLNKVYARLLKSLPAEKTASLKQEERDWIKWRDTLCQSKGALGGGQAEELEDSSCELNATSKRAEELEKR

Radius of gyration: 28.68 Å; Cα contacts (8 Å, |Δi|>4): 99; chains: 1; bounding box: 45×36×93 Å

Organism: NCBI:txid1184265